Protein AF-A0A8S8YNI2-F1 (afdb_monomer)

Solvent-accessible surface area (backbone atoms only — not comparable to full-atom values): 6536 Å² total; per-residue (Å²): 131,84,81,86,84,74,83,88,50,81,77,70,40,68,79,52,49,62,56,55,51,51,50,55,50,48,63,67,74,40,85,74,83,43,86,80,56,39,92,30,53,92,37,77,45,79,47,78,30,88,56,91,66,54,71,68,57,52,50,50,51,42,52,52,36,43,66,26,44,20,46,64,42,82,38,43,53,86,73,49,77,88,72,87,86,76,72,97,67,81,90,79,90,84,81,89,82,89,132

Nearest PDB structures (foldseek):
  7nnv-assembly2_F  TM=8.154E-01  e=1.444E-04  Mycobacterium tuberculosis H37Rv
  4oh7-assembly1_A  TM=7.911E-01  e=1.999E-03  Brucella melitensis ATCC 23457
  2fg6-assembly1_X  TM=6.930E-01  e=5.366E-01  Bacteroides fragilis NCTC 9343
  6j0x-assembly4_D  TM=5.665E-01  e=1.687E+00  Saccharomyces cerevisiae S288C
  6j0x-assembly1_A  TM=5.769E-01  e=3.309E+00  Saccharomyces cerevisiae S288C

Foldseek 3Di:
DDDDQDCPDPVSCPPVNVVVVVVVVVVVPDVPVQPPQQPAAVHEDEDEDAADDDPVVVVVVQVVNVSSNHHYDYDYPVNPPPDDDDDPDDPDDDDDDDD

Radius of gyration: 18.01 Å; Cα contacts (8 Å, |Δi|>4): 67; chains: 1; bounding box: 52×29×37 Å

Secondary structure (DSSP, 8-state):
-------SSGGGGTTHHHHHHHHHHHHHH-SSTTSS--TTTT-EEEEEESS---HHHHHHHHHHHHHTT-EEEEEETTT---SSSS-S--S--------

pLDDT: mean 75.2, std 18.53, range [34.31, 93.62]

Sequence (99 aa):
MTEVQHLLAIDDLGEDFREILQWAIQFKQDPDTDYDFKPLDELSIGCIYGETPSTRTRVSFEVGIHKLGGQALTLLKGDIQMGKSESIADPGVRSFHDS

Structure (mmCIF, N/CA/C/O backbone):
data_AF-A0A8S8YNI2-F1
#
_entry.id   AF-A0A8S8YNI2-F1
#
loop_
_atom_site.group_PDB
_atom_site.id
_atom_site.type_symbol
_atom_site.label_atom_id
_atom_site.label_alt_id
_atom_site.label_comp_id
_atom_site.label_asym_id
_atom_site.label_entity_id
_atom_site.label_seq_id
_atom_site.pdbx_PDB_ins_code
_atom_site.Cartn_x
_atom_site.Cartn_y
_atom_site.Cartn_z
_atom_site.occupancy
_atom_site.B_iso_or_equiv
_atom_site.auth_seq_id
_atom_site.auth_comp_id
_atom_site.auth_asym_id
_atom_site.auth_atom_id
_atom_site.pdbx_PDB_model_num
ATOM 1 N N . MET A 1 1 ? -11.965 -13.657 -13.657 1.00 43.97 1 MET A N 1
ATOM 2 C CA . MET A 1 1 ? -11.706 -12.779 -12.499 1.00 43.97 1 MET A CA 1
ATOM 3 C C . MET A 1 1 ? -10.507 -13.383 -11.800 1.00 43.97 1 MET A C 1
ATOM 5 O O . MET A 1 1 ? -10.553 -14.574 -11.527 1.00 43.97 1 MET A O 1
ATOM 9 N N . THR A 1 2 ? -9.405 -12.650 -11.672 1.00 57.84 2 THR A N 1
ATOM 10 C CA . THR A 1 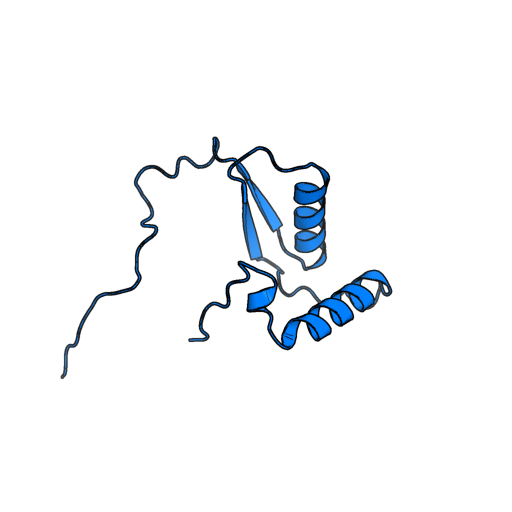2 ? -8.243 -13.100 -10.894 1.00 57.84 2 THR A CA 1
ATOM 11 C C . THR A 1 2 ? -8.647 -13.175 -9.425 1.00 57.84 2 THR A C 1
ATOM 13 O O . THR A 1 2 ? -9.335 -12.278 -8.937 1.00 57.84 2 THR A O 1
ATOM 16 N N . GLU A 1 3 ? -8.294 -14.266 -8.745 1.00 77.88 3 GLU A N 1
ATOM 17 C CA . GLU A 1 3 ? -8.506 -14.370 -7.301 1.00 77.88 3 GLU A CA 1
ATOM 18 C C . GLU A 1 3 ? -7.677 -13.310 -6.574 1.00 77.88 3 GLU A C 1
ATOM 20 O O . GLU A 1 3 ? -6.571 -12.965 -6.995 1.00 77.88 3 GLU A O 1
ATOM 25 N N . VAL A 1 4 ? -8.232 -12.772 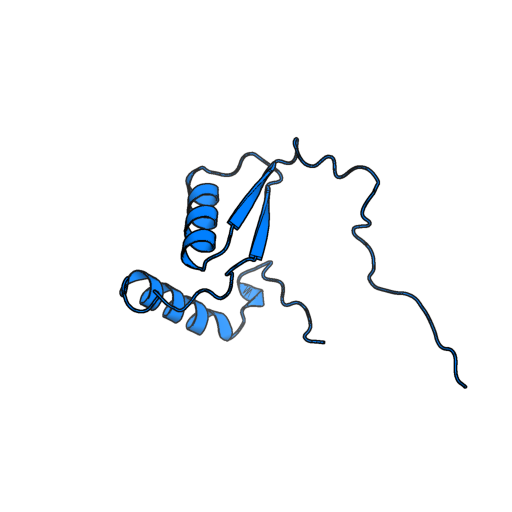-5.490 1.00 80.69 4 VAL A N 1
ATOM 26 C CA . VAL A 1 4 ? -7.531 -11.795 -4.659 1.00 80.69 4 VAL A CA 1
ATOM 27 C C . VAL A 1 4 ? -6.449 -12.528 -3.871 1.00 80.69 4 VAL A C 1
ATOM 29 O O . VAL A 1 4 ? -6.751 -13.369 -3.028 1.00 80.69 4 VAL A O 1
ATOM 32 N N . GLN A 1 5 ? -5.187 -12.196 -4.134 1.00 82.38 5 GLN A N 1
ATOM 33 C CA . GLN A 1 5 ? -4.058 -12.725 -3.377 1.00 82.38 5 GLN A CA 1
ATOM 34 C C . GLN A 1 5 ? -3.843 -11.871 -2.124 1.00 82.38 5 GLN A C 1
ATOM 36 O O . GLN A 1 5 ? -3.514 -10.686 -2.205 1.00 82.38 5 GLN A O 1
ATOM 41 N N . HIS A 1 6 ? -4.053 -12.471 -0.955 1.00 86.62 6 HIS A N 1
ATOM 42 C CA . HIS A 1 6 ? -3.800 -11.836 0.335 1.00 86.62 6 HIS A CA 1
ATOM 43 C C . HIS A 1 6 ? -2.417 -12.229 0.863 1.00 86.62 6 HIS A C 1
ATOM 45 O O . HIS A 1 6 ? -2.032 -13.390 0.776 1.00 86.62 6 HIS A O 1
ATOM 51 N N . LEU A 1 7 ? -1.700 -11.268 1.451 1.00 86.25 7 LEU A N 1
ATOM 52 C CA . LEU A 1 7 ? -0.449 -11.498 2.175 1.00 86.25 7 LEU A CA 1
ATOM 53 C C . LEU A 1 7 ? -0.710 -11.348 3.678 1.00 86.25 7 LEU A C 1
ATOM 55 O O . LEU A 1 7 ? -0.725 -10.226 4.190 1.00 86.25 7 LEU A O 1
ATOM 59 N N . LEU A 1 8 ? -0.960 -12.456 4.378 1.00 88.00 8 LEU A N 1
ATOM 60 C CA . LEU A 1 8 ? -1.245 -12.467 5.820 1.00 88.00 8 LEU A CA 1
ATOM 61 C C . LEU A 1 8 ? -0.013 -12.880 6.629 1.00 88.00 8 LEU A C 1
ATOM 63 O O . LEU A 1 8 ? 0.230 -12.352 7.717 1.00 88.00 8 LEU A O 1
ATOM 67 N N . ALA A 1 9 ? 0.779 -13.794 6.080 1.00 87.19 9 ALA A N 1
ATOM 68 C CA . ALA A 1 9 ? 2.030 -14.278 6.629 1.00 87.19 9 ALA A CA 1
ATOM 69 C C . ALA A 1 9 ? 3.096 -14.389 5.535 1.00 87.19 9 ALA A C 1
ATOM 71 O O . ALA A 1 9 ? 2.802 -14.519 4.353 1.00 87.19 9 ALA A O 1
ATOM 72 N N . ILE A 1 10 ? 4.366 -14.374 5.939 1.00 84.56 10 ILE A N 1
ATOM 73 C CA . ILE A 1 10 ? 5.491 -14.526 5.006 1.00 84.56 10 ILE A CA 1
ATOM 74 C C . ILE A 1 10 ? 5.439 -15.851 4.228 1.00 84.56 10 ILE A C 1
ATOM 76 O O . ILE A 1 10 ? 5.865 -15.897 3.078 1.00 84.56 10 ILE A O 1
ATOM 80 N N . ASP A 1 11 ? 4.873 -16.894 4.838 1.00 86.88 11 ASP A N 1
ATOM 81 C CA . ASP A 1 11 ? 4.727 -18.219 4.234 1.00 86.88 11 ASP A CA 1
ATOM 82 C C . ASP A 1 11 ? 3.734 -18.219 3.055 1.00 86.88 11 ASP A C 1
ATOM 84 O O . ASP A 1 11 ? 3.841 -19.075 2.178 1.00 86.88 11 ASP A O 1
ATOM 88 N N . ASP A 1 12 ? 2.837 -17.225 2.972 1.00 85.81 12 ASP A N 1
ATOM 89 C CA . ASP A 1 12 ? 1.882 -17.075 1.864 1.00 85.81 12 ASP A CA 1
ATOM 90 C C . ASP A 1 12 ? 2.573 -16.677 0.547 1.00 85.81 12 ASP A C 1
ATOM 92 O O . ASP A 1 12 ? 1.985 -16.805 -0.525 1.00 85.81 12 ASP A O 1
ATOM 96 N N . LEU A 1 13 ? 3.818 -16.187 0.609 1.00 83.56 13 LEU A N 1
ATOM 97 C CA . LEU A 1 13 ? 4.571 -15.733 -0.565 1.00 83.56 13 LEU A CA 1
ATOM 98 C C . LEU A 1 13 ? 5.217 -16.873 -1.352 1.00 83.56 13 LEU A C 1
ATOM 100 O O . LEU A 1 13 ? 5.572 -16.667 -2.507 1.00 83.56 13 LEU A O 1
ATOM 104 N N . GLY A 1 14 ? 5.413 -18.049 -0.749 1.00 85.88 14 GLY A N 1
ATOM 105 C CA . GLY A 1 14 ? 6.015 -19.202 -1.423 1.00 85.88 14 GLY A CA 1
ATOM 106 C C . GLY A 1 14 ? 7.284 -18.858 -2.219 1.00 85.88 14 GLY A C 1
ATOM 107 O O . GLY A 1 14 ? 8.299 -18.435 -1.659 1.00 85.88 14 GLY A O 1
ATOM 108 N N . GLU A 1 15 ? 7.230 -19.056 -3.536 1.00 85.25 15 GLU A N 1
ATOM 109 C CA . GLU A 1 15 ? 8.349 -18.801 -4.454 1.00 85.25 15 GLU A CA 1
ATOM 110 C C . GLU A 1 15 ? 8.534 -17.307 -4.791 1.00 85.25 15 GLU A C 1
ATOM 112 O O . GLU A 1 15 ? 9.670 -16.876 -5.024 1.00 85.25 15 GLU A O 1
ATOM 117 N N . ASP A 1 16 ? 7.470 -16.501 -4.695 1.00 86.19 16 ASP A N 1
ATOM 118 C CA . ASP A 1 16 ? 7.456 -15.064 -5.017 1.00 86.19 16 ASP A CA 1
ATOM 119 C C . ASP A 1 16 ? 8.306 -14.241 -4.039 1.00 86.19 16 ASP A C 1
ATOM 121 O O . ASP A 1 16 ? 8.760 -13.139 -4.353 1.00 86.19 16 ASP A O 1
ATOM 125 N N . PHE A 1 17 ? 8.579 -14.775 -2.843 1.00 88.44 17 PHE A N 1
ATOM 126 C CA . PHE A 1 17 ? 9.327 -14.074 -1.798 1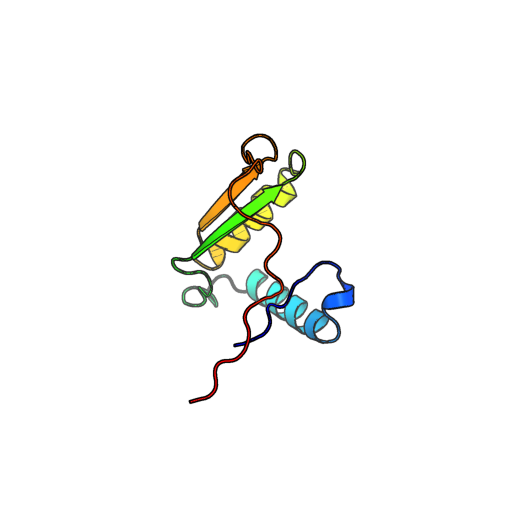.00 88.44 17 PHE A CA 1
ATOM 127 C C . PHE A 1 17 ? 10.677 -13.533 -2.290 1.00 88.44 17 PHE A C 1
ATOM 129 O O . PHE A 1 17 ? 11.053 -12.397 -1.990 1.00 88.44 17 PHE A O 1
ATOM 136 N N . ARG A 1 18 ? 11.426 -14.341 -3.053 1.00 89.00 18 ARG A N 1
ATOM 137 C CA . ARG A 1 18 ? 12.736 -13.919 -3.570 1.00 89.00 18 ARG A CA 1
ATOM 138 C C . ARG A 1 18 ? 12.607 -12.828 -4.620 1.00 89.00 18 ARG A C 1
ATOM 140 O O . ARG A 1 18 ? 13.435 -11.920 -4.629 1.00 89.00 18 ARG A O 1
ATOM 147 N N . GLU A 1 19 ? 11.605 -12.926 -5.482 1.00 88.50 19 GLU A N 1
ATOM 148 C CA . GLU A 1 19 ? 11.366 -11.945 -6.533 1.00 88.50 19 GLU A CA 1
ATOM 149 C C . GLU A 1 19 ? 10.971 -10.596 -5.928 1.00 88.50 19 GLU A C 1
ATOM 151 O O . GLU A 1 19 ? 11.617 -9.589 -6.210 1.00 88.50 19 GLU A O 1
ATOM 156 N N . ILE A 1 20 ? 10.035 -10.588 -4.976 1.00 88.50 20 ILE A N 1
ATOM 157 C CA . ILE A 1 20 ? 9.615 -9.378 -4.253 1.00 88.50 20 ILE A CA 1
ATOM 158 C C . ILE A 1 20 ? 10.806 -8.697 -3.568 1.00 88.50 20 ILE A C 1
ATOM 160 O O . ILE A 1 20 ? 10.937 -7.473 -3.610 1.00 88.50 20 ILE A O 1
ATOM 164 N N . LEU A 1 21 ? 11.712 -9.468 -2.957 1.00 88.88 21 LEU A N 1
ATOM 165 C CA . LEU A 1 21 ? 12.919 -8.908 -2.346 1.00 88.88 21 LEU A CA 1
ATOM 166 C C . LEU A 1 21 ? 13.885 -8.311 -3.374 1.00 88.88 21 LEU A C 1
ATOM 168 O O . LEU A 1 21 ? 14.477 -7.265 -3.106 1.00 88.88 21 LEU A O 1
ATOM 172 N N . GLN A 1 22 ? 14.066 -8.952 -4.530 1.00 88.75 22 GLN A N 1
ATOM 173 C CA . GLN A 1 22 ? 14.912 -8.417 -5.599 1.00 88.75 22 GLN A CA 1
ATOM 174 C C . GLN A 1 22 ? 14.347 -7.106 -6.139 1.00 88.75 22 GLN A C 1
ATOM 176 O O . GLN A 1 22 ? 15.090 -6.129 -6.242 1.00 88.75 22 GLN A O 1
ATOM 181 N N . TRP A 1 23 ? 13.037 -7.056 -6.375 1.00 86.06 23 TRP A N 1
ATOM 182 C CA . TRP A 1 23 ? 12.333 -5.837 -6.760 1.00 86.06 23 TRP A CA 1
ATOM 183 C C . TRP A 1 23 ? 12.511 -4.744 -5.703 1.00 86.06 23 TRP A C 1
ATOM 185 O O . TRP A 1 23 ? 12.931 -3.639 -6.027 1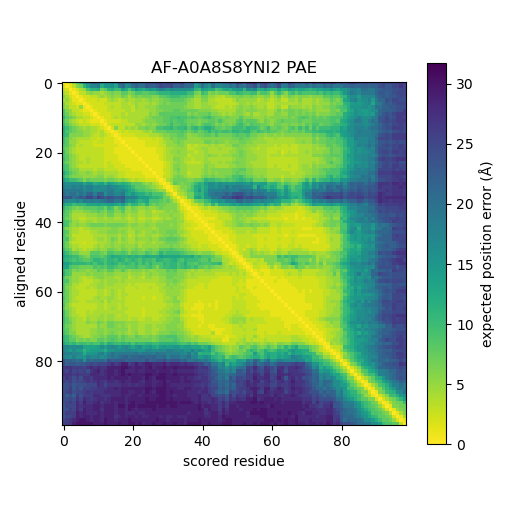.00 86.06 23 TRP A O 1
ATOM 195 N N . ALA A 1 24 ? 12.315 -5.055 -4.419 1.00 86.00 24 ALA A N 1
ATOM 196 C CA . ALA A 1 24 ? 12.507 -4.089 -3.336 1.00 86.00 24 ALA A CA 1
ATOM 197 C C . ALA A 1 24 ? 13.943 -3.528 -3.267 1.00 86.00 24 ALA A C 1
ATOM 199 O O . ALA A 1 24 ? 14.139 -2.363 -2.916 1.00 86.00 24 ALA A O 1
ATOM 200 N N . ILE A 1 25 ? 14.958 -4.337 -3.593 1.00 87.88 25 ILE A N 1
ATOM 201 C CA . ILE A 1 25 ? 16.355 -3.887 -3.672 1.00 87.88 25 ILE A CA 1
ATOM 202 C C . ILE A 1 25 ? 16.557 -2.962 -4.874 1.00 87.88 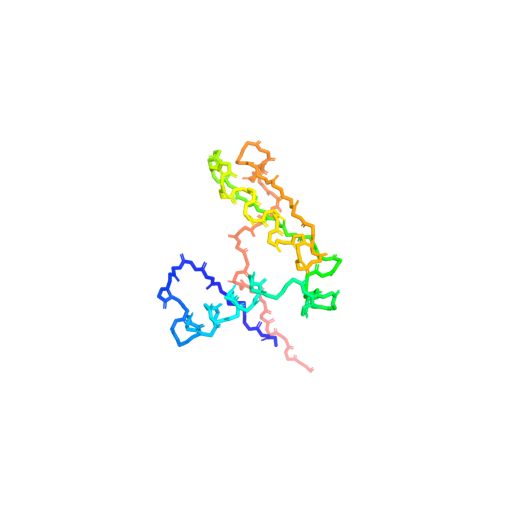25 ILE A C 1
ATOM 204 O O . ILE A 1 25 ? 17.167 -1.906 -4.708 1.00 87.88 25 ILE A O 1
ATOM 208 N N . GLN A 1 26 ? 16.031 -3.323 -6.045 1.00 84.38 26 GLN A N 1
ATOM 209 C CA . GLN A 1 26 ? 16.121 -2.508 -7.261 1.00 84.38 26 GLN A CA 1
ATOM 210 C C . GLN A 1 26 ? 15.457 -1.139 -7.065 1.00 84.38 26 GLN A C 1
ATOM 212 O O . GLN A 1 26 ? 16.129 -0.122 -7.222 1.00 84.38 26 GLN A O 1
ATOM 217 N N . PHE A 1 27 ? 14.222 -1.115 -6.555 1.00 79.88 27 PHE A N 1
ATOM 218 C CA . PHE A 1 27 ? 13.474 0.101 -6.189 1.00 79.88 27 PHE A CA 1
ATOM 219 C C . PHE A 1 27 ? 14.213 1.009 -5.201 1.00 79.88 27 PHE A C 1
ATOM 221 O O . PHE A 1 27 ? 13.989 2.217 -5.121 1.00 79.88 27 PHE A O 1
ATOM 228 N N . LYS A 1 28 ? 15.068 0.426 -4.358 1.00 81.25 28 LYS A N 1
ATOM 229 C CA . LYS A 1 28 ? 15.854 1.185 -3.385 1.00 81.25 28 LYS A CA 1
ATOM 230 C C . LYS A 1 28 ? 17.132 1.760 -3.992 1.00 81.25 28 LYS A C 1
ATOM 232 O O . LYS A 1 28 ? 17.595 2.801 -3.524 1.00 81.25 28 LYS A O 1
ATOM 237 N N . GLN A 1 29 ? 17.745 1.048 -4.933 1.00 82.69 29 GLN A N 1
ATOM 238 C CA . GLN A 1 29 ? 19.041 1.398 -5.512 1.00 82.69 29 GLN A CA 1
ATOM 239 C C . GLN A 1 29 ? 18.924 2.384 -6.666 1.00 82.69 29 GLN A C 1
ATOM 241 O O . GLN A 1 29 ? 19.838 3.186 -6.848 1.00 82.69 29 GLN A O 1
ATOM 246 N N . ASP A 1 30 ? 17.818 2.342 -7.402 1.00 73.00 30 ASP A N 1
ATOM 247 C CA . ASP A 1 30 ? 17.614 3.182 -8.568 1.00 73.00 30 ASP A CA 1
ATOM 248 C C . ASP A 1 30 ? 16.419 4.130 -8.371 1.00 73.00 30 ASP A C 1
ATOM 250 O O . ASP A 1 30 ? 15.271 3.724 -8.532 1.00 73.00 30 ASP A O 1
ATOM 254 N N . PRO A 1 31 ? 16.666 5.394 -7.986 1.00 62.53 31 PRO A N 1
ATOM 255 C CA . PRO A 1 31 ? 15.612 6.394 -7.854 1.00 62.53 31 PRO A CA 1
ATOM 256 C C . PRO A 1 31 ? 15.075 6.919 -9.200 1.00 62.53 31 PRO A C 1
ATOM 258 O O . PRO A 1 31 ? 14.051 7.600 -9.183 1.00 62.53 31 PRO A O 1
ATOM 261 N N . ASP A 1 32 ? 15.737 6.629 -10.329 1.00 61.94 32 ASP A N 1
ATOM 262 C CA . ASP A 1 32 ? 15.375 7.115 -11.670 1.00 61.94 32 ASP A CA 1
ATOM 263 C C . ASP A 1 32 ? 14.666 6.046 -12.529 1.00 61.94 32 ASP A C 1
ATOM 265 O O . ASP A 1 32 ? 13.938 6.401 -13.456 1.00 61.94 32 ASP A O 1
ATOM 269 N N . THR A 1 33 ? 14.805 4.753 -12.203 1.00 57.44 33 THR A N 1
ATOM 270 C CA . THR A 1 33 ? 14.094 3.637 -12.872 1.00 57.44 33 THR A CA 1
ATOM 271 C C . THR A 1 33 ? 12.557 3.735 -12.756 1.00 57.44 33 THR A C 1
ATOM 273 O O . THR A 1 33 ? 11.840 3.126 -13.546 1.00 57.44 33 THR A O 1
ATOM 276 N N . ASP A 1 34 ? 12.034 4.569 -11.850 1.00 55.88 34 ASP A N 1
ATOM 277 C CA . ASP A 1 34 ? 10.635 4.538 -11.399 1.00 55.88 34 ASP A CA 1
ATOM 278 C C . ASP A 1 34 ? 9.749 5.731 -11.778 1.00 55.88 34 ASP A C 1
ATOM 280 O O . ASP A 1 34 ? 8.616 5.818 -11.300 1.00 55.88 34 ASP A O 1
ATOM 284 N N . TYR A 1 35 ? 10.190 6.666 -12.627 1.00 60.84 35 TYR A N 1
ATOM 285 C CA . TYR A 1 35 ? 9.329 7.825 -12.935 1.00 60.84 35 TYR A CA 1
ATOM 286 C C . TYR A 1 35 ? 7.977 7.427 -13.563 1.00 60.84 35 TYR A C 1
ATOM 288 O O . TYR A 1 35 ? 6.964 8.087 -13.301 1.00 60.84 35 TYR A O 1
ATOM 296 N N . ASP A 1 36 ? 7.962 6.322 -14.317 1.00 69.94 36 ASP A N 1
ATOM 297 C CA . ASP A 1 36 ? 6.781 5.802 -15.017 1.00 69.94 36 ASP A CA 1
ATOM 298 C C . ASP A 1 36 ? 6.144 4.573 -14.341 1.00 69.94 36 ASP A C 1
ATOM 300 O O . ASP A 1 36 ? 5.011 4.214 -14.670 1.00 69.94 36 ASP A O 1
ATOM 304 N N . PHE A 1 37 ? 6.812 3.925 -13.376 1.00 81.69 37 PHE A N 1
ATOM 305 C CA . PHE A 1 37 ? 6.232 2.778 -12.673 1.00 81.69 37 PHE A CA 1
ATOM 306 C C . PHE A 1 37 ? 5.319 3.243 -11.535 1.00 81.69 37 PHE A C 1
ATOM 308 O O . PHE A 1 37 ? 5.694 3.319 -10.364 1.00 81.69 37 PHE A O 1
ATOM 315 N N . LYS A 1 38 ? 4.074 3.556 -11.897 1.00 85.56 38 LYS A N 1
ATOM 316 C CA . LYS A 1 38 ? 3.023 3.979 -10.965 1.00 85.56 38 LYS A CA 1
ATOM 317 C C . LYS A 1 38 ? 1.828 3.028 -11.014 1.00 85.56 38 LYS A C 1
ATOM 319 O O . LYS A 1 38 ? 0.766 3.393 -11.511 1.00 85.56 38 LYS A O 1
ATOM 324 N N . PRO A 1 39 ? 1.969 1.784 -10.524 1.00 87.00 39 PRO A N 1
ATOM 325 C CA . PRO A 1 39 ? 0.882 0.805 -10.566 1.00 87.00 39 PRO A CA 1
ATOM 326 C C . PRO A 1 39 ? -0.319 1.210 -9.701 1.00 87.00 39 PRO A C 1
ATOM 328 O O . PRO A 1 39 ? -1.393 0.633 -9.845 1.00 87.00 39 PRO A O 1
ATOM 331 N N . LEU A 1 40 ? -0.132 2.168 -8.788 1.00 89.44 40 LEU A N 1
ATOM 332 C CA . LEU A 1 40 ? -1.172 2.682 -7.908 1.00 89.44 40 LEU A CA 1
ATOM 333 C C . LEU A 1 4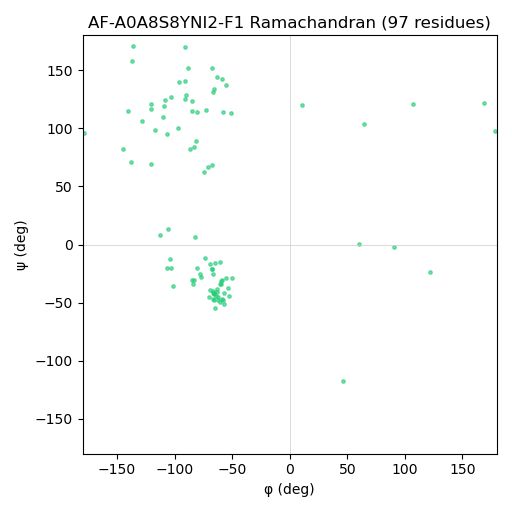0 ? -1.654 4.076 -8.313 1.00 89.44 40 LEU A C 1
ATOM 335 O O . LEU A 1 40 ? -2.328 4.719 -7.512 1.00 89.44 40 LEU A O 1
ATOM 339 N N . ASP A 1 41 ? -1.315 4.552 -9.514 1.00 92.12 41 ASP A N 1
ATOM 340 C CA . ASP A 1 41 ? -1.775 5.859 -9.979 1.00 92.12 41 ASP A CA 1
ATOM 341 C C . ASP A 1 41 ? -3.304 5.952 -9.921 1.00 92.12 41 ASP A C 1
ATOM 343 O O . ASP A 1 41 ? -4.015 4.996 -10.233 1.00 92.12 41 ASP A O 1
ATOM 347 N N . GLU A 1 42 ? -3.802 7.093 -9.446 1.00 90.56 42 GLU A N 1
ATOM 348 C CA . GLU A 1 42 ? -5.228 7.362 -9.194 1.00 90.56 42 GLU A CA 1
ATOM 349 C C . GLU A 1 42 ? -5.923 6.434 -8.167 1.00 90.56 42 GLU A C 1
ATOM 351 O O . GLU A 1 42 ? -7.103 6.628 -7.859 1.00 90.56 42 GLU A O 1
ATOM 356 N N . LEU A 1 43 ? -5.220 5.461 -7.572 1.00 91.81 43 LEU A N 1
ATOM 357 C CA . LEU A 1 43 ? -5.778 4.558 -6.565 1.00 91.81 43 LEU A CA 1
ATOM 358 C C . LEU A 1 43 ? -5.600 5.101 -5.143 1.00 91.81 43 LEU A C 1
ATOM 360 O O . LEU A 1 43 ? -4.557 5.627 -4.750 1.00 91.81 43 LEU A O 1
ATOM 364 N N . SER A 1 44 ? -6.641 4.906 -4.333 1.00 92.12 44 SER A N 1
ATOM 365 C CA . SER A 1 44 ? -6.622 5.177 -2.894 1.00 92.12 44 SER A CA 1
ATOM 366 C C . SER A 1 44 ? -6.501 3.875 -2.108 1.00 92.12 44 SER A C 1
ATOM 368 O O . SER A 1 44 ? -7.311 2.965 -2.277 1.00 92.12 44 SER A O 1
ATOM 370 N N . ILE A 1 45 ? -5.515 3.792 -1.215 1.00 92.75 45 ILE A N 1
ATOM 371 C CA . ILE A 1 45 ? -5.264 2.620 -0.370 1.00 92.75 45 ILE A CA 1
ATOM 372 C C . ILE A 1 45 ? -5.628 2.934 1.077 1.00 92.75 45 ILE A C 1
ATOM 374 O O . ILE A 1 45 ? -5.038 3.812 1.707 1.00 92.75 45 ILE A O 1
ATOM 378 N N . GLY A 1 46 ? -6.584 2.177 1.615 1.00 91.12 46 GLY A N 1
ATOM 379 C CA . GLY A 1 46 ? -6.970 2.234 3.021 1.00 91.12 46 GLY A CA 1
ATOM 380 C C . GLY A 1 46 ? -6.017 1.435 3.910 1.00 91.12 46 GLY A C 1
ATOM 381 O O . GLY A 1 46 ? -5.984 0.209 3.856 1.00 91.12 46 GLY A O 1
ATOM 382 N N . CYS A 1 47 ? -5.282 2.125 4.776 1.00 90.06 47 CYS A N 1
ATOM 383 C CA . CYS A 1 47 ? -4.430 1.533 5.801 1.00 90.06 47 CYS A CA 1
ATOM 384 C C . CYS A 1 47 ? -5.183 1.503 7.136 1.00 90.06 47 CYS A C 1
ATOM 386 O O . CYS A 1 47 ? -5.264 2.516 7.835 1.00 90.06 47 CYS A O 1
ATOM 388 N N . ILE A 1 48 ? -5.731 0.339 7.483 1.00 88.31 48 ILE A N 1
ATOM 389 C CA . ILE A 1 48 ? -6.488 0.123 8.720 1.00 88.31 48 ILE A CA 1
ATOM 390 C C . ILE A 1 48 ? -5.549 -0.342 9.831 1.00 88.31 48 ILE A C 1
ATOM 392 O O . ILE A 1 48 ? -4.878 -1.365 9.700 1.00 88.31 48 ILE A O 1
ATOM 396 N N . TYR A 1 49 ? -5.555 0.370 10.958 1.00 85.12 49 TYR A N 1
ATOM 397 C CA . TYR A 1 49 ? -4.771 0.002 12.134 1.00 85.12 49 TYR A CA 1
ATOM 398 C C . TYR A 1 49 ? -5.676 -0.230 13.348 1.00 85.12 49 TYR A C 1
ATOM 400 O O . TYR A 1 49 ? -6.406 0.660 13.791 1.00 85.12 49 TYR A O 1
ATOM 408 N N . GLY A 1 50 ? -5.616 -1.447 13.901 1.00 78.94 50 GLY A N 1
ATOM 409 C CA . GLY A 1 50 ? -6.379 -1.830 15.095 1.00 78.94 50 GLY A CA 1
ATOM 410 C C . GLY A 1 50 ? -5.943 -1.094 16.369 1.00 78.94 50 GLY A C 1
ATOM 411 O O . GLY A 1 50 ? -6.740 -0.911 17.286 1.00 78.94 50 GLY A O 1
ATOM 412 N N . GLU A 1 51 ? -4.695 -0.639 16.402 1.00 77.06 51 GLU A N 1
ATOM 413 C CA . GLU A 1 51 ? -4.074 0.145 17.470 1.00 77.06 51 GLU A CA 1
ATOM 414 C C . GLU A 1 51 ? -3.270 1.287 16.838 1.00 77.06 51 GLU A C 1
ATOM 416 O O . GLU A 1 51 ? -3.082 1.305 15.622 1.00 77.06 51 GLU A O 1
ATOM 421 N N . THR A 1 52 ? -2.768 2.232 17.638 1.00 79.00 52 THR A N 1
ATOM 422 C CA . THR A 1 52 ? -1.883 3.289 17.128 1.00 79.00 52 THR A CA 1
ATOM 423 C C . THR A 1 52 ? -0.649 2.656 16.472 1.00 79.00 52 THR A C 1
ATOM 425 O O . THR A 1 52 ? 0.157 2.039 17.177 1.00 79.00 52 THR A O 1
ATOM 428 N N . PRO A 1 53 ? -0.458 2.790 15.144 1.00 78.88 53 PRO A N 1
ATOM 429 C CA . PRO A 1 53 ? 0.678 2.177 14.476 1.00 78.88 53 PRO A CA 1
ATOM 430 C C . PRO A 1 53 ? 1.982 2.828 14.921 1.00 78.88 53 PRO A C 1
ATOM 432 O O . PRO A 1 53 ? 2.031 4.021 15.230 1.00 78.88 53 PRO A O 1
ATOM 435 N N . SER A 1 54 ? 3.079 2.068 14.876 1.00 84.81 54 SER A N 1
ATOM 436 C CA . SER A 1 54 ? 4.399 2.668 15.064 1.00 84.81 54 SER A CA 1
ATOM 437 C C . SER A 1 54 ? 4.643 3.741 13.993 1.00 84.81 54 SER A C 1
ATOM 439 O O . SER A 1 54 ? 4.285 3.549 12.826 1.00 84.81 54 SER A O 1
ATOM 441 N N . THR A 1 55 ? 5.298 4.852 14.356 1.00 85.38 55 THR A N 1
ATOM 442 C CA . THR A 1 55 ? 5.624 5.933 13.405 1.00 85.38 55 THR A CA 1
ATOM 443 C C . THR A 1 55 ? 6.377 5.397 12.191 1.00 85.38 55 THR A C 1
ATOM 445 O O . THR A 1 55 ? 6.115 5.814 11.070 1.00 85.38 55 THR A O 1
ATOM 448 N N . ARG A 1 56 ? 7.266 4.417 12.400 1.00 88.31 56 ARG A N 1
ATOM 449 C CA . ARG A 1 56 ? 8.027 3.781 11.319 1.00 88.31 56 ARG A CA 1
ATOM 450 C C . ARG A 1 56 ? 7.133 2.975 10.386 1.00 88.31 56 ARG A C 1
ATOM 452 O O . ARG A 1 56 ? 7.319 3.060 9.180 1.00 88.31 56 ARG A O 1
ATOM 459 N N . THR A 1 57 ? 6.166 2.235 10.922 1.00 87.94 57 THR A N 1
ATOM 460 C CA . THR A 1 57 ? 5.221 1.453 10.115 1.00 87.94 57 THR A CA 1
ATOM 461 C C . THR A 1 57 ? 4.359 2.386 9.274 1.00 87.94 57 THR A C 1
ATOM 463 O O . THR A 1 57 ? 4.377 2.280 8.053 1.00 87.94 57 THR A O 1
ATOM 466 N N . ARG A 1 58 ? 3.691 3.362 9.904 1.00 89.81 58 ARG A N 1
ATOM 467 C CA . ARG A 1 58 ? 2.794 4.296 9.207 1.00 89.81 58 ARG A CA 1
ATOM 468 C C . ARG A 1 58 ? 3.513 5.053 8.092 1.00 89.81 58 ARG A C 1
ATOM 470 O O . ARG A 1 58 ? 3.057 5.039 6.955 1.00 89.81 58 ARG A O 1
ATOM 477 N N . VAL A 1 59 ? 4.657 5.659 8.417 1.00 90.38 59 VAL A N 1
ATOM 478 C CA . VAL A 1 59 ? 5.440 6.444 7.453 1.00 90.38 59 VAL A CA 1
ATOM 479 C C . VAL A 1 59 ? 5.951 5.566 6.311 1.00 90.38 59 VAL A C 1
ATOM 481 O O . VAL A 1 59 ? 5.923 6.004 5.168 1.00 90.38 59 VAL A O 1
ATOM 484 N N . SER A 1 60 ? 6.374 4.326 6.579 1.00 90.25 60 SER A N 1
ATOM 485 C CA . SER A 1 60 ? 6.872 3.440 5.515 1.00 90.25 60 SER A CA 1
ATOM 486 C C . SER A 1 60 ? 5.780 3.067 4.512 1.00 90.25 60 SER A C 1
ATOM 488 O O . SER A 1 60 ? 6.040 3.091 3.313 1.00 90.25 60 SER A O 1
ATOM 490 N N . PHE A 1 61 ? 4.561 2.775 4.979 1.00 91.50 61 PHE A N 1
ATOM 491 C CA . PHE A 1 61 ? 3.429 2.500 4.088 1.00 91.50 61 PHE A CA 1
ATOM 492 C C . PHE A 1 61 ? 3.019 3.739 3.293 1.00 91.50 61 PHE A C 1
ATOM 494 O O . PHE A 1 61 ? 2.871 3.658 2.080 1.00 91.50 61 PHE A O 1
ATOM 501 N N . GLU A 1 62 ? 2.891 4.891 3.951 1.00 91.44 62 GLU A N 1
ATOM 502 C CA . GLU A 1 62 ? 2.515 6.151 3.299 1.00 91.44 62 GLU A CA 1
ATOM 503 C C . GLU A 1 62 ? 3.515 6.537 2.198 1.00 91.44 62 GLU A C 1
ATOM 505 O O . GLU A 1 62 ? 3.123 6.817 1.066 1.00 91.44 62 GLU A O 1
ATOM 510 N N . VAL A 1 63 ? 4.817 6.456 2.494 1.00 90.62 63 VAL A N 1
ATOM 511 C CA . VAL A 1 63 ? 5.881 6.729 1.520 1.00 90.62 63 VAL A CA 1
ATOM 512 C C . VAL A 1 63 ? 5.888 5.699 0.391 1.00 90.62 63 VAL A C 1
ATOM 514 O O . VAL A 1 63 ? 6.051 6.082 -0.764 1.00 90.62 63 VAL A O 1
ATOM 517 N N . GLY A 1 64 ? 5.722 4.409 0.694 1.00 89.56 64 GLY A N 1
ATOM 518 C CA . GLY A 1 64 ? 5.693 3.353 -0.320 1.00 89.56 64 GLY A CA 1
ATOM 519 C C . GLY A 1 64 ? 4.533 3.519 -1.302 1.00 89.56 64 GLY A C 1
ATOM 520 O O . GLY A 1 64 ? 4.747 3.501 -2.509 1.00 89.56 64 GLY A O 1
ATOM 521 N N . ILE A 1 65 ? 3.326 3.763 -0.789 1.00 91.88 65 ILE A N 1
ATOM 522 C CA . ILE A 1 65 ? 2.117 3.977 -1.597 1.00 91.88 65 ILE A CA 1
ATOM 523 C C . ILE A 1 65 ? 2.270 5.222 -2.476 1.00 91.88 65 ILE A C 1
ATOM 525 O O . ILE A 1 65 ? 2.013 5.157 -3.675 1.00 91.88 65 ILE A O 1
ATOM 529 N N . HIS A 1 66 ? 2.764 6.324 -1.905 1.00 89.94 66 HIS A N 1
ATOM 530 C CA . HIS A 1 66 ? 2.990 7.560 -2.652 1.00 89.94 66 HIS A CA 1
ATOM 531 C C . HIS A 1 66 ? 4.039 7.391 -3.757 1.00 89.94 66 HIS A C 1
ATOM 533 O O . HIS A 1 66 ? 3.877 7.918 -4.856 1.00 89.94 66 HIS A O 1
ATOM 539 N N . LYS A 1 67 ? 5.128 6.657 -3.494 1.00 87.19 67 LYS A N 1
ATOM 540 C CA . LYS A 1 67 ? 6.150 6.367 -4.512 1.00 87.19 67 LYS A CA 1
ATOM 541 C C . LYS A 1 67 ? 5.590 5.589 -5.701 1.00 87.19 67 LYS A C 1
ATOM 543 O O . LYS A 1 67 ? 6.003 5.842 -6.821 1.00 87.19 67 LYS A O 1
ATOM 548 N N . LEU A 1 68 ? 4.626 4.708 -5.455 1.00 89.44 68 LEU A N 1
ATOM 549 C CA . LEU A 1 68 ? 3.939 3.923 -6.480 1.00 89.44 68 LEU A CA 1
ATOM 550 C C . LEU A 1 68 ? 2.788 4.687 -7.171 1.00 89.44 68 LEU A C 1
ATOM 552 O O . LEU A 1 68 ? 2.048 4.085 -7.948 1.00 89.44 68 LEU A O 1
ATOM 556 N N . GLY A 1 69 ? 2.618 5.987 -6.890 1.00 89.50 69 GLY A N 1
ATOM 557 C CA . GLY A 1 69 ? 1.604 6.861 -7.498 1.00 89.50 69 GLY A CA 1
ATOM 558 C C . GLY A 1 69 ? 0.263 6.929 -6.760 1.00 89.50 69 GLY A C 1
ATOM 559 O O . GLY A 1 69 ? -0.608 7.695 -7.157 1.00 89.50 69 GLY A O 1
ATOM 560 N N . GLY A 1 70 ? 0.095 6.173 -5.674 1.00 91.81 70 GLY A N 1
ATOM 561 C CA . GLY A 1 70 ? -1.172 6.087 -4.951 1.00 91.81 70 GLY A CA 1
ATOM 562 C C . GLY A 1 70 ? -1.326 7.093 -3.815 1.00 91.81 70 GLY A C 1
ATOM 563 O O . GLY A 1 70 ? -0.377 7.732 -3.355 1.00 91.81 70 GLY A O 1
ATOM 564 N N . GLN A 1 71 ? -2.547 7.175 -3.291 1.00 93.62 71 GLN A N 1
ATOM 565 C CA . GLN A 1 71 ? -2.881 7.964 -2.106 1.00 93.62 71 GLN A CA 1
ATOM 566 C C . GLN A 1 71 ? -3.168 7.054 -0.909 1.00 93.62 71 GLN A C 1
ATOM 568 O O . GLN A 1 71 ? -4.032 6.181 -0.968 1.00 93.62 71 GLN A O 1
ATOM 573 N N . ALA A 1 72 ? -2.456 7.257 0.200 1.00 92.44 72 ALA A N 1
ATOM 574 C CA . ALA A 1 72 ? -2.668 6.488 1.424 1.00 92.44 72 ALA A CA 1
ATOM 575 C C . ALA A 1 72 ? -3.710 7.163 2.332 1.00 92.44 72 ALA A C 1
ATOM 577 O O . ALA A 1 72 ? -3.576 8.334 2.687 1.00 92.44 72 ALA A O 1
ATOM 578 N N . LEU A 1 73 ? -4.710 6.403 2.775 1.00 90.62 73 LEU A N 1
ATOM 579 C CA . LEU A 1 73 ? -5.715 6.820 3.751 1.00 90.62 73 LEU A CA 1
ATOM 580 C C . LEU A 1 73 ? -5.483 6.055 5.052 1.00 90.62 73 LEU A C 1
ATOM 582 O O . LEU A 1 73 ? -5.694 4.848 5.121 1.00 90.62 73 LEU A O 1
ATOM 586 N N . THR A 1 74 ? -5.027 6.742 6.098 1.00 86.75 74 THR A N 1
ATOM 587 C CA . THR A 1 74 ? -4.844 6.114 7.414 1.00 86.75 74 THR A CA 1
ATOM 588 C C . THR A 1 74 ? -6.157 6.128 8.182 1.00 86.75 74 THR A C 1
ATOM 590 O O . THR A 1 74 ? -6.717 7.193 8.421 1.00 86.75 74 THR A O 1
ATOM 593 N N . LEU A 1 75 ? -6.612 4.950 8.600 1.00 84.12 75 LEU A N 1
ATOM 594 C CA . LEU A 1 75 ? -7.834 4.760 9.366 1.00 84.12 75 LEU A CA 1
ATOM 595 C C . LEU A 1 75 ? -7.486 4.102 10.706 1.00 84.12 75 LEU A C 1
ATOM 597 O O . LEU A 1 75 ? -6.989 2.972 10.743 1.00 84.12 75 LEU A O 1
ATOM 601 N N . LEU A 1 76 ? -7.726 4.801 11.816 1.00 80.56 76 LEU A N 1
ATOM 602 C CA . LEU A 1 76 ? -7.547 4.230 13.150 1.00 80.56 76 LEU A CA 1
ATOM 603 C C . LEU A 1 76 ? -8.834 3.536 13.593 1.00 80.56 76 LEU A C 1
ATOM 605 O O . LEU A 1 76 ? -9.931 3.956 13.236 1.00 80.56 76 LEU A O 1
ATOM 609 N N . LYS A 1 77 ? -8.730 2.512 14.443 1.00 67.94 77 LYS A N 1
ATOM 610 C CA . LYS A 1 77 ? -9.893 1.801 15.009 1.00 67.94 77 LYS A CA 1
ATOM 611 C C . LYS A 1 77 ? -10.969 2.720 15.617 1.00 67.94 77 LYS A C 1
ATOM 613 O O . LYS A 1 77 ? -12.132 2.341 15.635 1.00 67.94 77 LYS A O 1
ATOM 618 N N . GLY A 1 78 ? -10.591 3.899 16.119 1.00 65.88 78 GLY A N 1
ATOM 619 C CA . GLY A 1 78 ? -11.538 4.907 16.617 1.00 65.88 78 GLY A CA 1
ATOM 620 C C . GLY A 1 78 ? -12.258 5.706 15.521 1.00 65.88 78 GLY A C 1
ATOM 621 O O . GLY A 1 78 ? -13.387 6.137 15.737 1.00 65.88 78 GLY A O 1
ATOM 622 N N . ASP A 1 79 ? -11.634 5.863 14.353 1.00 65.56 79 ASP A N 1
ATOM 623 C CA . ASP A 1 79 ? -12.187 6.569 13.186 1.00 65.56 79 ASP A CA 1
ATOM 624 C C . ASP A 1 79 ? -13.098 5.652 12.367 1.00 65.56 79 ASP A C 1
ATOM 626 O O . ASP A 1 79 ? -14.078 6.077 11.755 1.00 65.56 79 ASP A O 1
ATOM 630 N N . ILE A 1 80 ? -12.782 4.358 12.385 1.00 64.81 80 ILE A N 1
ATOM 631 C CA . ILE A 1 80 ? -13.569 3.322 11.744 1.00 64.81 80 ILE A CA 1
ATOM 632 C C . ILE A 1 80 ? -14.720 2.974 12.688 1.00 64.81 80 ILE A C 1
ATOM 634 O O . ILE A 1 80 ? -14.634 2.042 13.488 1.00 64.81 80 ILE A O 1
ATOM 638 N N . GLN A 1 81 ? -15.846 3.679 12.569 1.00 55.97 81 GLN A N 1
ATOM 639 C CA . GLN A 1 81 ? -17.134 3.132 13.002 1.00 55.97 81 GLN A CA 1
ATOM 640 C C . GLN A 1 81 ? -17.504 1.956 12.080 1.00 55.97 81 GLN A C 1
ATOM 642 O O . GLN A 1 81 ? -18.449 2.019 11.300 1.00 55.97 81 GLN A O 1
ATOM 647 N N . MET A 1 82 ? -16.745 0.858 12.173 1.00 51.38 82 MET A N 1
ATOM 648 C CA . MET A 1 82 ? -17.088 -0.460 11.642 1.00 51.38 82 MET A CA 1
ATOM 649 C C . MET A 1 82 ? -18.216 -1.023 12.517 1.00 51.38 82 MET A C 1
ATOM 651 O O . MET A 1 82 ? -18.058 -1.945 13.313 1.00 51.38 82 MET A O 1
ATOM 655 N N . GLY A 1 83 ? -19.367 -0.368 12.430 1.00 44.81 83 GLY A N 1
ATOM 656 C CA . GLY A 1 83 ? -20.572 -0.653 13.178 1.00 44.81 83 GLY A CA 1
ATOM 657 C C . GLY A 1 83 ? -21.778 -0.375 12.295 1.00 44.81 83 GLY A C 1
ATOM 658 O O . GLY A 1 83 ? -22.374 0.684 12.427 1.00 44.81 83 GLY A O 1
ATOM 659 N N . LYS A 1 84 ? -22.126 -1.354 11.442 1.00 44.75 84 LYS A N 1
ATOM 660 C CA . LYS A 1 84 ? -23.456 -1.667 10.858 1.00 44.75 84 LYS A CA 1
ATOM 661 C C . LYS A 1 84 ? -23.642 -1.683 9.337 1.00 44.75 84 LYS A C 1
ATOM 663 O O . LYS A 1 84 ? -24.580 -2.363 8.938 1.00 44.75 84 LYS A O 1
ATOM 668 N N . SER A 1 85 ? -22.858 -1.011 8.497 1.00 40.53 85 SER A N 1
ATOM 669 C CA . SER A 1 85 ? -23.292 -0.829 7.090 1.00 40.53 85 SER A CA 1
ATOM 670 C C . SER A 1 85 ? -22.582 -1.644 6.017 1.00 40.53 85 SER A C 1
ATOM 672 O O . SER A 1 85 ? -23.186 -1.825 4.967 1.00 40.53 85 SER A O 1
ATOM 674 N N . GLU A 1 86 ? -21.380 -2.174 6.229 1.00 40.41 86 GLU A N 1
ATOM 675 C CA . GLU A 1 86 ? -20.730 -2.978 5.186 1.00 40.41 86 GLU A CA 1
ATOM 676 C C . GLU A 1 86 ? -20.284 -4.318 5.754 1.00 40.41 86 GLU A C 1
ATOM 678 O O . GLU A 1 86 ? -19.383 -4.428 6.583 1.00 40.41 86 GLU A O 1
ATOM 683 N N . SER A 1 87 ? -21.043 -5.334 5.357 1.00 3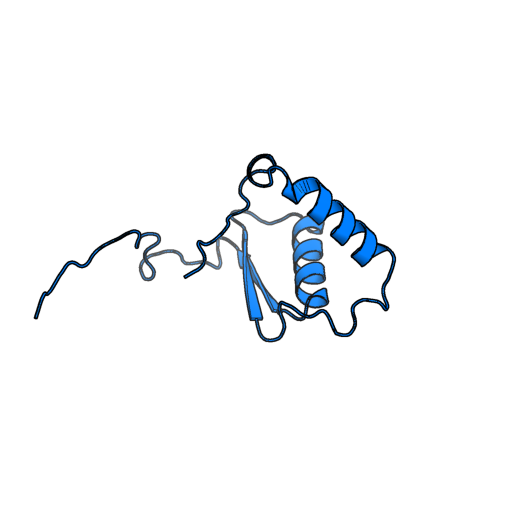9.38 87 SER A N 1
ATOM 684 C CA . SER A 1 87 ? -20.844 -6.734 5.677 1.00 39.38 87 SER A CA 1
ATOM 685 C C . SER A 1 87 ? -19.407 -7.144 5.353 1.00 39.38 87 SER A C 1
ATOM 687 O O . SER A 1 87 ? -19.036 -7.249 4.187 1.00 39.38 87 SER A O 1
ATOM 689 N N . ILE A 1 88 ? -18.610 -7.462 6.377 1.00 48.34 88 ILE A N 1
ATOM 690 C CA . ILE A 1 88 ? -17.454 -8.361 6.240 1.00 48.34 88 ILE A CA 1
ATOM 691 C C . ILE A 1 88 ? -18.014 -9.784 6.110 1.00 48.34 88 ILE A C 1
ATOM 693 O O . ILE A 1 88 ? -17.880 -10.616 7.000 1.00 48.34 88 ILE A O 1
ATOM 697 N N . ALA A 1 89 ? -18.773 -10.005 5.044 1.00 48.81 89 ALA A N 1
ATOM 698 C CA . ALA A 1 89 ? -19.279 -11.281 4.574 1.00 48.81 89 ALA A CA 1
ATOM 699 C C . ALA A 1 89 ? -20.068 -11.009 3.289 1.00 48.81 89 ALA A C 1
ATOM 701 O O . ALA A 1 89 ? -21.251 -10.677 3.348 1.00 48.81 89 ALA A O 1
ATOM 702 N N . ASP A 1 90 ? -19.424 -11.169 2.138 1.00 41.22 90 ASP A N 1
ATOM 703 C CA . ASP A 1 90 ? -20.104 -11.855 1.040 1.00 41.22 90 ASP A CA 1
ATOM 704 C C . ASP A 1 90 ? -19.160 -12.836 0.327 1.00 41.22 90 ASP A C 1
ATOM 706 O O . ASP A 1 90 ? -18.728 -12.607 -0.800 1.00 41.22 90 ASP A O 1
ATOM 710 N N . PRO A 1 91 ? -18.798 -13.957 0.974 1.00 43.41 91 PRO A N 1
ATOM 711 C CA . PRO A 1 91 ? -18.539 -15.193 0.269 1.00 43.41 91 PRO A CA 1
ATOM 712 C C . PRO A 1 91 ? -19.872 -15.94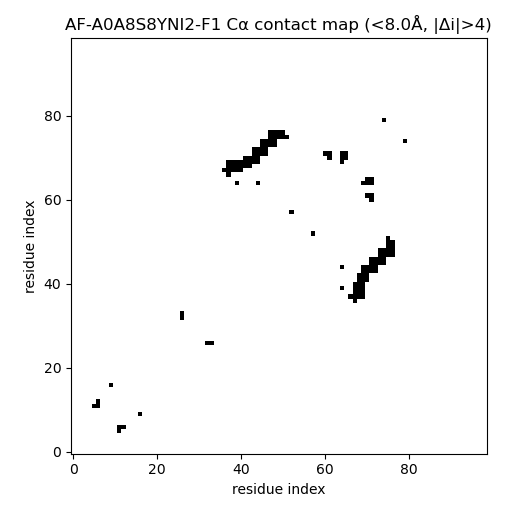3 0.089 1.00 43.41 91 PRO A C 1
ATOM 714 O O . PRO A 1 91 ? -20.198 -16.854 0.847 1.00 43.41 91 PRO A O 1
ATOM 717 N N . GLY A 1 92 ? -20.637 -15.559 -0.937 1.00 45.03 92 GLY A N 1
ATOM 718 C CA . GLY A 1 92 ? -21.677 -16.384 -1.552 1.00 45.03 92 GLY A CA 1
ATOM 719 C C . GLY A 1 92 ? -23.128 -15.993 -1.255 1.00 45.03 92 GLY A C 1
ATOM 720 O O . GLY A 1 92 ? -23.599 -16.131 -0.131 1.00 45.03 92 GLY A O 1
ATOM 721 N N . VAL A 1 93 ? -23.893 -15.693 -2.317 1.00 35.06 93 VAL A N 1
ATOM 722 C CA . VAL A 1 93 ? -25.029 -16.507 -2.824 1.00 35.06 93 VAL A CA 1
ATOM 723 C C . VAL A 1 93 ? -25.847 -15.732 -3.876 1.00 35.06 93 VAL A C 1
ATOM 725 O O . VAL A 1 93 ? -26.468 -14.720 -3.564 1.00 35.06 93 VAL A O 1
ATOM 728 N N . ARG A 1 94 ? -25.958 -16.290 -5.096 1.00 34.47 94 ARG A N 1
ATOM 729 C CA . ARG A 1 94 ? -27.226 -16.567 -5.830 1.00 34.47 94 ARG A CA 1
ATOM 730 C C . ARG A 1 94 ? -26.897 -17.165 -7.205 1.00 34.47 94 ARG A C 1
ATOM 732 O O . ARG A 1 94 ? -26.388 -16.485 -8.079 1.00 34.47 94 ARG A O 1
ATOM 739 N N . SER A 1 95 ? -26.938 -18.488 -7.343 1.00 37.16 95 SER A N 1
ATOM 740 C CA . SER A 1 95 ? -28.119 -19.292 -7.702 1.00 37.16 95 SER A CA 1
ATOM 741 C C . SER A 1 95 ? -28.658 -19.000 -9.105 1.00 37.16 95 SER A C 1
ATOM 743 O O . SER A 1 95 ? -29.352 -18.012 -9.311 1.00 37.16 95 SER A O 1
ATOM 745 N N . PHE A 1 96 ? -28.357 -19.938 -10.007 1.00 41.50 96 PHE A N 1
ATOM 746 C CA . PHE A 1 96 ? -29.155 -20.440 -11.129 1.00 41.50 96 PHE A CA 1
ATOM 747 C C . PHE A 1 96 ? -30.438 -19.671 -11.493 1.00 41.50 96 PHE A C 1
ATOM 749 O O . PHE A 1 96 ? -31.418 -19.692 -10.744 1.00 41.50 96 PHE A O 1
ATOM 756 N N . HIS A 1 97 ? -30.493 -19.178 -12.731 1.00 34.31 97 HIS A N 1
ATOM 757 C CA . HIS A 1 97 ? -31.666 -19.424 -13.563 1.00 34.31 97 HIS A CA 1
ATOM 758 C C . HIS A 1 97 ? -31.230 -19.698 -15.003 1.00 34.31 97 HIS A C 1
ATOM 760 O O . HIS A 1 97 ? -30.615 -18.862 -15.656 1.00 34.31 97 HIS A O 1
ATOM 766 N N . ASP A 1 98 ? -31.512 -20.928 -15.408 1.00 38.41 98 ASP A N 1
ATOM 767 C CA 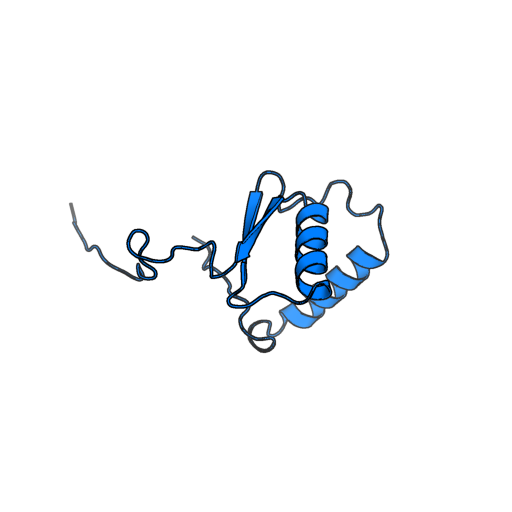. ASP A 1 98 ? -31.545 -21.440 -16.770 1.00 38.41 98 ASP A CA 1
ATOM 768 C C . ASP A 1 98 ? -32.700 -20.767 -17.527 1.00 38.41 98 ASP A C 1
ATOM 770 O O . ASP A 1 98 ? -33.809 -20.688 -16.987 1.00 38.41 98 ASP A O 1
ATOM 774 N N . SER A 1 99 ? -32.429 -20.246 -18.726 1.00 45.41 99 SER A N 1
ATOM 775 C CA . SER A 1 99 ? -33.338 -20.132 -19.884 1.00 45.41 99 SER A CA 1
ATOM 776 C C . SER A 1 99 ? -32.557 -19.648 -21.104 1.00 45.41 99 SER A C 1
ATOM 778 O O . SER A 1 99 ? -31.820 -18.645 -20.963 1.00 45.41 99 SER A O 1
#

Mean predicted aligned error: 11.66 Å